Protein AF-M7AZ16-F1 (afdb_monomer_lite)

Secondary structure (DSSP, 8-state):
----------------------TT-----HHHHHHHTT-------------TTSSHHHHHHHHTTPPP--S-----S---------------------

Structure (mmCIF, N/CA/C/O backbone):
data_AF-M7AZ16-F1
#
_entry.id   AF-M7AZ16-F1
#
loop_
_atom_site.group_PDB
_atom_site.id
_atom_site.type_symbol
_atom_site.label_atom_id
_atom_site.label_alt_id
_atom_site.label_comp_id
_atom_site.label_asym_id
_atom_site.label_entity_id
_atom_site.label_seq_id
_atom_site.pdbx_PDB_ins_code
_atom_site.Cartn_x
_atom_site.Cartn_y
_atom_site.Cartn_z
_atom_site.occupancy
_atom_site.B_iso_or_equiv
_atom_site.auth_seq_id
_atom_site.auth_comp_id
_atom_site.auth_asym_id
_atom_site.auth_atom_id
_atom_site.pdbx_PDB_model_num
ATOM 1 N N . MET A 1 1 ? 12.196 -30.233 -54.770 1.00 41.22 1 MET A N 1
ATOM 2 C CA . MET A 1 1 ? 13.296 -30.862 -55.531 1.00 41.22 1 MET A CA 1
ATOM 3 C C . MET A 1 1 ? 14.533 -29.988 -55.406 1.00 41.22 1 MET A C 1
ATOM 5 O O . MET A 1 1 ? 14.401 -28.781 -55.263 1.00 41.22 1 MET A O 1
ATOM 9 N N . PHE A 1 2 ? 15.685 -30.642 -55.330 1.00 42.31 2 PHE A N 1
ATOM 10 C CA . PHE A 1 2 ? 16.985 -30.163 -54.868 1.00 42.31 2 PHE A CA 1
ATOM 11 C C . PHE A 1 2 ? 17.520 -28.902 -55.563 1.00 42.31 2 PHE A C 1
ATOM 13 O O . PHE A 1 2 ? 17.531 -28.832 -56.785 1.00 42.31 2 PHE A O 1
ATOM 20 N N . SER A 1 3 ? 18.118 -27.999 -54.782 1.00 37.72 3 SER A N 1
ATOM 21 C CA . SER A 1 3 ? 19.416 -27.428 -55.158 1.00 37.72 3 SER A CA 1
ATOM 22 C C . SER A 1 3 ? 20.190 -27.030 -53.902 1.00 37.72 3 SER A C 1
ATOM 24 O O . SER A 1 3 ? 20.072 -25.929 -53.368 1.00 37.72 3 SER A O 1
ATOM 26 N N . ALA A 1 4 ? 20.938 -28.004 -53.390 1.00 44.34 4 ALA A N 1
ATOM 27 C CA . ALA A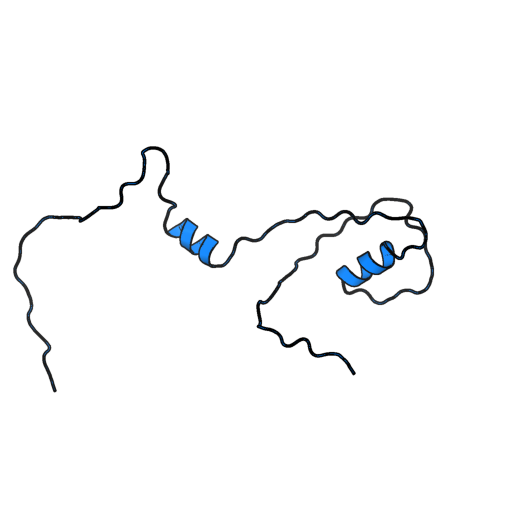 1 4 ? 22.137 -27.749 -52.616 1.00 44.34 4 ALA A CA 1
ATOM 28 C C . ALA A 1 4 ? 23.312 -27.607 -53.599 1.00 44.34 4 ALA A C 1
ATOM 30 O O . ALA A 1 4 ? 23.293 -28.201 -54.673 1.00 44.34 4 ALA A O 1
ATOM 31 N N . LEU A 1 5 ? 24.344 -26.891 -53.149 1.00 52.38 5 LEU A N 1
ATOM 32 C CA . LEU A 1 5 ? 25.644 -26.630 -53.779 1.00 52.38 5 LEU A CA 1
ATOM 33 C C . LEU A 1 5 ? 25.706 -25.490 -54.808 1.00 52.38 5 LEU A C 1
ATOM 35 O O . LEU A 1 5 ? 25.635 -25.691 -56.016 1.00 52.38 5 LEU A O 1
ATOM 39 N N . LYS A 1 6 ? 26.179 -24.337 -54.322 1.00 46.22 6 LYS A N 1
ATOM 40 C CA . LYS A 1 6 ? 27.414 -23.784 -54.887 1.00 46.22 6 LYS A CA 1
ATOM 41 C C . LYS A 1 6 ? 28.323 -23.269 -53.772 1.00 46.22 6 LYS A C 1
ATOM 43 O O . LYS A 1 6 ? 28.040 -22.286 -53.098 1.00 46.22 6 LYS A O 1
ATOM 48 N N . LYS A 1 7 ? 29.383 -24.040 -53.542 1.00 47.44 7 LYS A N 1
ATOM 49 C CA . LYS A 1 7 ? 30.529 -23.732 -52.689 1.00 47.44 7 LYS A CA 1
ATOM 50 C C . LYS A 1 7 ? 31.430 -22.717 -53.412 1.00 47.44 7 LYS A C 1
ATOM 52 O O . LYS A 1 7 ? 31.675 -22.896 -54.598 1.00 47.44 7 LYS A O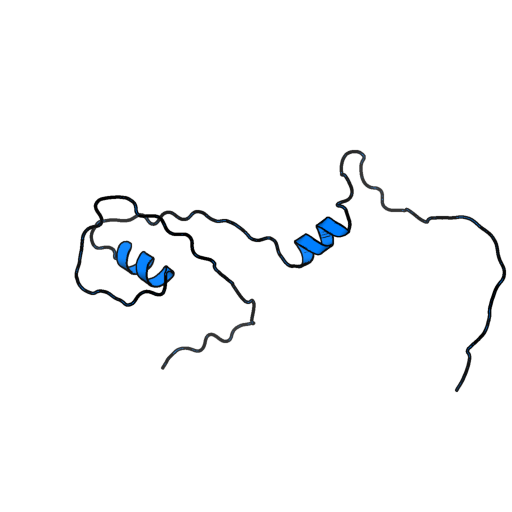 1
ATOM 57 N N . LEU A 1 8 ? 32.022 -21.827 -52.613 1.00 46.59 8 LEU A N 1
ATOM 58 C CA . LEU A 1 8 ? 33.367 -21.239 -52.736 1.00 46.59 8 LEU A CA 1
ATOM 59 C C . LEU A 1 8 ? 33.694 -20.236 -53.861 1.00 46.59 8 LEU A C 1
ATOM 61 O O . LEU A 1 8 ? 33.124 -20.270 -54.941 1.00 46.59 8 LEU A O 1
ATOM 65 N N . VAL A 1 9 ? 34.748 -19.452 -53.568 1.00 34.69 9 VAL A N 1
ATOM 66 C CA . VAL A 1 9 ? 35.321 -18.275 -54.261 1.00 34.69 9 VAL A CA 1
ATOM 67 C C . VAL A 1 9 ? 34.584 -17.002 -53.836 1.00 34.69 9 VAL A C 1
ATOM 69 O O . VAL A 1 9 ? 33.412 -16.854 -54.128 1.00 34.69 9 VAL A O 1
ATOM 72 N N . GLY A 1 10 ? 35.134 -16.062 -53.072 1.00 34.44 10 GLY A N 1
ATOM 73 C CA . GLY A 1 10 ? 36.503 -15.609 -52.827 1.00 34.44 10 GLY A CA 1
ATOM 74 C C . GLY A 1 10 ? 36.400 -14.119 -52.429 1.00 34.44 10 GLY A C 1
ATOM 75 O O . GLY A 1 10 ? 35.333 -13.532 -52.585 1.00 34.44 10 GLY A O 1
ATOM 76 N N . SER A 1 11 ? 37.491 -13.533 -51.930 1.00 36.81 11 SER A N 1
ATOM 77 C CA . SER A 1 11 ? 37.713 -12.088 -51.682 1.00 36.81 11 SER A CA 1
ATOM 78 C C . SER A 1 11 ? 36.854 -11.364 -50.626 1.00 36.81 11 SER A C 1
ATOM 80 O O . SER A 1 11 ? 35.727 -10.959 -50.869 1.00 36.81 11 SER A O 1
ATOM 82 N N . ASP A 1 12 ? 37.451 -11.227 -49.439 1.00 37.78 12 ASP A N 1
ATOM 83 C CA . ASP A 1 12 ? 37.869 -9.972 -48.787 1.00 37.78 12 ASP A CA 1
ATOM 84 C C . ASP A 1 12 ? 36.974 -8.703 -48.832 1.00 37.78 12 ASP A C 1
ATOM 86 O O . ASP A 1 12 ? 36.509 -8.266 -49.877 1.00 37.78 12 ASP A O 1
ATOM 90 N N . GLN A 1 13 ? 36.895 -8.058 -47.657 1.00 38.84 13 GLN A N 1
ATOM 91 C CA . GLN A 1 13 ? 36.440 -6.687 -47.350 1.00 38.84 13 GLN A CA 1
ATOM 92 C C . GLN A 1 13 ? 34.946 -6.327 -47.481 1.00 38.84 13 GLN A C 1
ATOM 94 O O . GLN A 1 13 ? 34.438 -6.024 -48.552 1.00 38.84 13 GLN A O 1
ATOM 99 N N . ALA A 1 14 ? 34.277 -6.212 -46.324 1.00 36.50 14 ALA A N 1
ATOM 100 C CA . ALA A 1 14 ? 33.744 -4.938 -45.802 1.00 36.50 14 ALA A CA 1
ATOM 101 C C . ALA A 1 14 ? 32.743 -5.198 -44.653 1.00 36.50 14 ALA A C 1
ATOM 103 O O . ALA A 1 14 ? 31.670 -5.760 -44.885 1.00 36.50 14 ALA A O 1
ATOM 104 N N . PRO A 1 15 ? 33.007 -4.769 -43.404 1.00 40.91 15 PRO A N 1
ATOM 105 C CA . PRO A 1 15 ? 31.939 -4.638 -42.429 1.00 40.91 15 PRO A CA 1
ATOM 106 C C . PRO A 1 15 ? 31.139 -3.380 -42.782 1.00 40.91 15 PRO A C 1
ATOM 108 O O . PRO A 1 15 ? 31.555 -2.267 -42.467 1.00 40.91 15 PRO A O 1
ATOM 111 N N . VAL A 1 16 ? 29.981 -3.556 -43.421 1.00 43.91 16 VAL A N 1
ATOM 112 C CA . VAL A 1 16 ? 28.964 -2.503 -43.550 1.00 43.91 16 VAL A CA 1
ATOM 113 C C . VAL A 1 16 ? 28.471 -2.165 -42.139 1.00 43.91 16 VAL A C 1
ATOM 115 O O . VAL A 1 16 ? 27.570 -2.798 -41.589 1.00 43.91 16 VAL A O 1
ATOM 118 N N . ARG A 1 17 ? 29.145 -1.203 -41.507 1.00 47.66 17 ARG A N 1
ATOM 119 C CA . ARG A 1 17 ? 28.768 -0.576 -40.240 1.00 47.66 17 ARG A CA 1
ATOM 120 C C . ARG A 1 17 ? 28.235 0.818 -40.535 1.00 47.66 17 ARG A C 1
ATOM 122 O O . ARG A 1 17 ? 28.870 1.800 -40.186 1.00 47.66 17 ARG A O 1
ATOM 129 N N . ASP A 1 18 ? 27.040 0.895 -41.103 1.00 48.31 18 ASP A N 1
ATOM 130 C CA . ASP A 1 18 ? 26.281 2.144 -41.099 1.00 48.31 18 ASP A CA 1
ATOM 131 C C . ASP A 1 18 ? 25.226 2.099 -40.004 1.00 48.31 18 ASP A C 1
ATOM 133 O O . ASP A 1 18 ? 24.053 1.795 -40.212 1.00 48.31 18 ASP A O 1
ATOM 137 N N . LYS A 1 19 ? 25.679 2.399 -38.786 1.00 48.88 19 LYS A N 1
ATOM 138 C CA . LYS A 1 19 ? 24.839 3.034 -37.773 1.00 48.88 19 LYS A CA 1
ATOM 139 C C . LYS A 1 19 ? 25.674 4.143 -37.153 1.00 48.88 19 LYS A C 1
ATOM 141 O O . LYS A 1 19 ? 26.535 3.877 -36.320 1.00 48.88 19 LYS A O 1
ATOM 146 N N . ASN A 1 20 ? 25.418 5.370 -37.602 1.00 49.44 20 ASN A N 1
ATOM 147 C CA . ASN A 1 20 ? 25.838 6.602 -36.946 1.00 49.44 20 ASN A CA 1
ATOM 148 C C . ASN A 1 20 ? 25.378 6.558 -35.481 1.00 49.44 20 ASN A C 1
ATOM 150 O O . ASN A 1 20 ? 24.216 6.822 -35.176 1.00 49.44 20 ASN A O 1
ATOM 154 N N . ILE A 1 21 ? 26.277 6.170 -34.580 1.00 52.31 21 ILE A N 1
ATOM 155 C CA . ILE A 1 21 ? 26.100 6.326 -33.140 1.00 52.31 21 ILE A CA 1
ATOM 156 C C . ILE A 1 21 ? 26.890 7.587 -32.774 1.00 52.31 21 ILE A C 1
ATOM 158 O O . ILE A 1 21 ? 28.103 7.601 -32.991 1.00 52.31 21 ILE A O 1
ATOM 162 N N . PRO A 1 22 ? 26.247 8.655 -32.268 1.00 46.97 22 PRO A N 1
ATOM 163 C CA . PRO A 1 22 ? 26.960 9.857 -31.855 1.00 46.97 22 PRO A CA 1
ATOM 164 C C . PRO A 1 22 ? 27.997 9.510 -30.780 1.00 46.97 22 PRO A C 1
ATOM 166 O O . PRO A 1 22 ? 27.726 8.741 -29.850 1.00 46.97 22 PRO A O 1
ATOM 169 N N . ALA A 1 23 ? 29.203 10.059 -30.941 1.00 49.75 23 ALA A N 1
ATOM 170 C CA . ALA A 1 23 ? 30.330 9.845 -30.044 1.00 49.75 23 ALA A CA 1
ATOM 171 C C . ALA A 1 23 ? 29.930 10.220 -28.607 1.00 49.75 23 ALA A C 1
ATOM 173 O O . ALA A 1 23 ? 29.661 11.379 -28.306 1.00 49.75 23 ALA A O 1
ATOM 174 N N . GLY A 1 24 ? 29.836 9.209 -27.743 1.00 53.22 24 GLY A N 1
ATOM 175 C CA . GLY A 1 24 ? 29.414 9.349 -26.346 1.00 53.22 24 GLY A CA 1
ATOM 176 C C . GLY A 1 24 ? 28.377 8.317 -25.902 1.00 53.22 24 GLY A C 1
ATOM 177 O O . GLY A 1 24 ? 28.311 8.000 -24.716 1.00 53.22 24 GLY A O 1
ATOM 178 N N . LEU A 1 25 ? 27.620 7.719 -26.829 1.00 52.50 25 LEU A N 1
ATOM 179 C CA . LEU A 1 25 ? 26.680 6.649 -26.498 1.00 52.50 25 LEU A CA 1
ATOM 180 C C . LEU A 1 25 ? 27.367 5.289 -26.682 1.00 52.50 25 LEU A C 1
ATOM 182 O O . LEU A 1 25 ? 27.422 4.751 -27.786 1.00 52.50 25 LEU A O 1
ATOM 186 N N . GLN A 1 26 ? 27.925 4.728 -25.605 1.00 62.62 26 GLN A N 1
ATOM 187 C CA . GLN A 1 26 ? 28.431 3.354 -25.637 1.00 62.62 26 GLN A CA 1
ATOM 188 C C . GLN A 1 26 ? 27.296 2.423 -26.078 1.00 62.62 26 GLN A C 1
ATOM 190 O O . GLN A 1 26 ? 26.287 2.285 -25.384 1.00 62.62 26 GLN A O 1
ATOM 195 N N . SER A 1 27 ? 27.444 1.796 -27.248 1.00 59.50 27 SER A N 1
ATOM 196 C CA . SER A 1 27 ? 26.492 0.802 -27.734 1.00 59.50 27 SER A CA 1
ATOM 197 C C . SER A 1 27 ? 26.356 -0.288 -26.673 1.00 59.50 27 SER A C 1
ATOM 199 O O . SER A 1 27 ? 27.328 -0.978 -26.363 1.00 59.50 27 SER A O 1
ATOM 201 N N . MET A 1 28 ? 25.167 -0.411 -26.083 1.00 60.97 28 MET A N 1
ATOM 202 C CA . MET A 1 28 ? 24.909 -1.335 -24.984 1.00 60.97 28 MET A CA 1
ATOM 203 C C . MET A 1 28 ? 25.348 -2.751 -25.373 1.00 60.97 28 MET A C 1
ATOM 205 O O . MET A 1 28 ? 24.879 -3.282 -26.379 1.00 60.97 28 MET A O 1
ATOM 209 N N . ASN A 1 29 ? 26.260 -3.349 -24.599 1.00 72.44 29 ASN A N 1
ATOM 210 C CA . ASN A 1 29 ? 26.824 -4.670 -24.882 1.00 72.44 29 ASN A CA 1
ATOM 211 C C . ASN A 1 29 ? 25.698 -5.709 -25.070 1.00 72.44 29 ASN A C 1
ATOM 213 O O . ASN A 1 29 ? 24.729 -5.732 -24.310 1.00 72.44 29 ASN A O 1
ATOM 217 N N . GLN A 1 30 ? 25.823 -6.588 -26.068 1.00 70.56 30 GLN A N 1
ATOM 218 C CA . GLN A 1 30 ? 24.818 -7.598 -26.417 1.00 70.56 30 GLN A CA 1
ATOM 219 C C . GLN A 1 30 ? 24.460 -8.524 -25.236 1.00 70.56 30 GLN A C 1
ATOM 221 O O . GLN A 1 30 ? 23.317 -8.970 -25.119 1.00 70.56 30 GLN A O 1
ATOM 226 N N . ALA A 1 31 ? 25.395 -8.766 -24.310 1.00 65.94 31 ALA A N 1
ATOM 227 C CA . ALA A 1 31 ? 25.128 -9.498 -23.070 1.00 65.94 31 ALA A CA 1
ATOM 228 C C . ALA A 1 31 ? 24.176 -8.737 -22.128 1.00 65.94 31 ALA A C 1
ATOM 23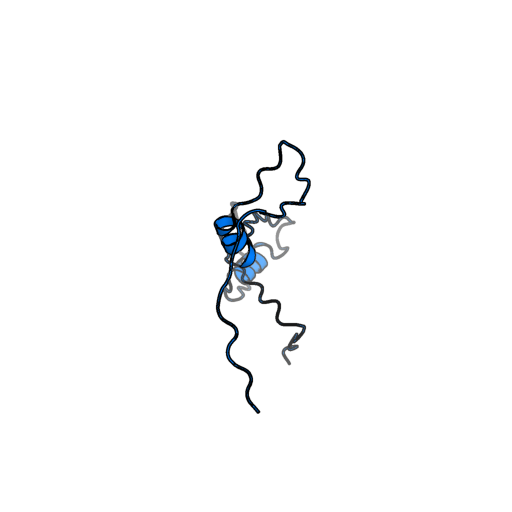0 O O . ALA A 1 31 ? 23.312 -9.340 -21.491 1.00 65.94 31 ALA A O 1
ATOM 231 N N . LEU A 1 32 ? 24.308 -7.411 -22.070 1.00 65.25 32 LEU A N 1
ATOM 232 C CA . LEU A 1 32 ? 23.487 -6.531 -21.248 1.00 65.25 32 LEU A CA 1
ATOM 233 C C . LEU A 1 32 ? 22.090 -6.345 -21.864 1.00 65.25 32 LEU A C 1
ATOM 235 O O . LEU A 1 32 ? 21.094 -6.448 -21.154 1.00 65.25 32 LEU A O 1
ATOM 239 N N . GLN A 1 33 ? 22.002 -6.231 -23.194 1.00 67.12 33 GLN A N 1
ATOM 240 C CA . GLN A 1 33 ? 20.723 -6.249 -23.916 1.00 67.12 33 GLN A CA 1
ATOM 241 C C . GLN A 1 33 ? 19.953 -7.557 -23.691 1.00 67.12 33 GLN A C 1
ATOM 243 O O . GLN A 1 33 ? 18.760 -7.518 -23.420 1.00 67.12 33 GLN A O 1
ATOM 248 N N . ARG A 1 34 ? 20.619 -8.722 -23.721 1.00 70.69 34 ARG A N 1
ATOM 249 C CA . ARG A 1 34 ? 19.971 -10.017 -23.424 1.00 70.69 34 ARG A CA 1
ATOM 250 C C . ARG A 1 34 ? 19.495 -10.131 -21.973 1.00 70.69 34 ARG A C 1
ATOM 252 O O . ARG A 1 34 ? 18.493 -10.795 -21.721 1.00 70.69 34 ARG A O 1
ATOM 259 N N . ARG A 1 35 ? 20.200 -9.505 -21.022 1.00 64.81 35 ARG A N 1
ATOM 260 C CA . ARG A 1 35 ? 19.778 -9.445 -19.610 1.00 64.81 35 ARG A CA 1
ATOM 261 C C . ARG A 1 35 ? 18.550 -8.555 -19.432 1.00 64.81 35 ARG A C 1
ATOM 263 O O . ARG A 1 35 ? 17.634 -8.950 -18.725 1.00 64.81 35 ARG A O 1
ATOM 270 N N . PHE A 1 36 ? 18.500 -7.421 -20.126 1.00 60.81 36 PHE A N 1
ATOM 271 C CA . PHE A 1 36 ? 17.365 -6.501 -20.073 1.00 60.81 36 PHE A CA 1
ATOM 272 C C . PHE A 1 36 ? 16.173 -6.918 -20.945 1.00 60.81 36 PHE A C 1
ATOM 274 O O . PHE A 1 36 ? 15.041 -6.569 -20.625 1.00 60.81 36 PHE A O 1
ATOM 281 N N . ALA A 1 37 ? 16.386 -7.735 -21.981 1.00 61.38 37 ALA A N 1
ATOM 282 C CA . ALA A 1 37 ? 15.324 -8.295 -22.821 1.00 61.38 37 ALA A CA 1
ATOM 283 C C . ALA A 1 37 ? 14.380 -9.241 -22.058 1.00 61.38 37 ALA A C 1
ATOM 285 O O . ALA A 1 37 ? 13.251 -9.455 -22.486 1.00 61.38 37 ALA A O 1
ATOM 286 N N . LYS A 1 38 ? 14.822 -9.791 -20.916 1.00 64.19 38 LYS A N 1
ATOM 287 C CA . LYS A 1 38 ? 13.984 -10.591 -20.004 1.00 64.19 38 LYS A CA 1
ATOM 288 C C . LYS A 1 38 ? 13.143 -9.735 -19.042 1.00 64.19 38 LYS A C 1
ATOM 290 O O . LYS A 1 38 ? 12.424 -10.292 -18.219 1.00 64.19 38 LYS A O 1
ATOM 295 N N . GLY A 1 39 ? 13.227 -8.409 -19.153 1.00 61.50 39 GLY A N 1
ATOM 296 C CA . GLY A 1 39 ? 12.634 -7.450 -18.229 1.00 61.50 39 GLY A CA 1
ATOM 297 C C . GLY A 1 39 ? 13.628 -6.986 -17.163 1.00 61.50 39 GLY A C 1
ATOM 298 O O . GLY A 1 39 ? 14.489 -7.738 -16.705 1.00 61.50 39 GLY A O 1
ATOM 299 N N . VAL A 1 40 ? 13.512 -5.718 -16.773 1.00 68.75 40 VAL A N 1
ATOM 300 C CA . VAL A 1 40 ? 14.198 -5.147 -15.608 1.00 68.75 40 VAL A CA 1
ATOM 301 C C . VAL A 1 40 ? 13.314 -5.376 -14.387 1.00 68.75 40 VAL A C 1
ATOM 303 O O . VAL A 1 40 ? 12.118 -5.097 -14.433 1.00 68.75 40 VAL A O 1
ATOM 306 N N . GLN A 1 41 ? 13.889 -5.857 -13.283 1.00 69.31 41 GLN A N 1
ATOM 307 C CA . GLN A 1 41 ? 13.182 -5.826 -12.005 1.00 69.31 41 GLN A CA 1
ATOM 308 C C . GLN A 1 41 ? 13.150 -4.391 -11.482 1.00 69.31 41 GLN A C 1
ATOM 310 O O . GLN A 1 41 ? 14.189 -3.806 -11.171 1.00 69.31 41 GLN A O 1
ATOM 315 N N . TYR A 1 42 ? 11.949 -3.824 -11.393 1.00 76.56 42 TYR A N 1
ATOM 316 C CA . TYR A 1 42 ? 11.736 -2.512 -10.801 1.00 76.56 42 TYR A CA 1
ATOM 317 C C . TYR A 1 42 ? 11.558 -2.657 -9.292 1.00 76.56 42 TYR A C 1
ATOM 319 O O . TYR A 1 42 ? 10.624 -3.303 -8.823 1.00 76.56 42 TYR A O 1
ATOM 327 N N . ASN A 1 43 ? 12.453 -2.031 -8.531 1.00 85.44 43 ASN A N 1
ATOM 328 C CA . ASN A 1 43 ? 12.321 -1.923 -7.085 1.00 85.44 43 ASN A CA 1
ATOM 329 C C . ASN A 1 43 ? 11.566 -0.637 -6.759 1.00 85.44 43 ASN A C 1
ATOM 331 O O . ASN A 1 43 ? 12.083 0.459 -6.971 1.00 85.44 43 ASN A O 1
ATOM 335 N N . MET A 1 44 ? 10.348 -0.773 -6.240 1.00 87.19 44 MET A N 1
ATOM 336 C CA . MET A 1 44 ? 9.541 0.358 -5.788 1.00 87.19 44 MET A CA 1
ATOM 337 C C . MET A 1 44 ? 9.439 0.359 -4.265 1.00 87.19 44 MET A C 1
ATOM 339 O O . MET A 1 44 ? 9.270 -0.688 -3.643 1.00 87.19 44 MET A O 1
ATOM 343 N N . LYS A 1 45 ? 9.511 1.551 -3.666 1.00 93.56 45 LYS A N 1
ATOM 344 C CA . LYS A 1 45 ? 9.192 1.772 -2.252 1.00 93.56 45 LYS A CA 1
ATOM 345 C C . LYS A 1 45 ? 7.873 2.530 -2.179 1.00 93.56 45 LYS A C 1
ATOM 347 O O . LYS A 1 45 ? 7.765 3.619 -2.732 1.00 93.56 45 LYS A O 1
ATOM 352 N N . ILE A 1 46 ? 6.883 1.947 -1.511 1.00 92.25 46 ILE A N 1
ATOM 353 C CA . ILE A 1 46 ? 5.541 2.519 -1.362 1.00 92.25 46 ILE A CA 1
ATOM 354 C C . ILE A 1 46 ? 5.312 2.820 0.119 1.00 92.25 46 ILE A C 1
ATOM 356 O O . ILE A 1 46 ? 5.651 2.006 0.976 1.00 92.25 46 ILE A O 1
ATOM 360 N N . VAL A 1 47 ? 4.729 3.983 0.416 1.00 95.38 47 VAL A N 1
ATOM 361 C CA . VAL A 1 47 ? 4.322 4.377 1.771 1.00 95.38 47 VAL A CA 1
ATOM 362 C C . VAL A 1 47 ? 2.806 4.543 1.794 1.00 95.38 47 VAL A C 1
ATOM 364 O O . VAL A 1 47 ? 2.258 5.342 1.040 1.00 95.38 47 VAL A O 1
ATOM 367 N N . ILE A 1 48 ? 2.129 3.803 2.671 1.00 94.50 48 ILE A N 1
ATOM 368 C CA . ILE A 1 48 ? 0.676 3.896 2.863 1.00 94.50 48 ILE A CA 1
ATOM 369 C C . ILE A 1 48 ? 0.401 4.961 3.929 1.00 94.50 48 ILE A C 1
ATOM 371 O O . ILE A 1 48 ? 0.811 4.809 5.080 1.00 94.50 48 ILE A O 1
ATOM 375 N N . ARG A 1 49 ? -0.297 6.040 3.561 1.00 94.25 49 ARG A N 1
ATOM 376 C CA . ARG A 1 49 ? -0.684 7.132 4.474 1.00 94.25 49 ARG A CA 1
ATOM 377 C C . ARG A 1 49 ? -2.201 7.298 4.522 1.00 94.25 49 ARG A C 1
ATOM 379 O O . ARG A 1 49 ? -2.890 6.911 3.588 1.00 94.25 49 ARG A O 1
ATOM 386 N N . GLY A 1 50 ? -2.700 7.865 5.619 1.00 93.75 50 GLY A N 1
ATOM 387 C CA . GLY A 1 50 ? -4.127 8.104 5.854 1.00 93.75 50 GLY A CA 1
ATOM 388 C C . GLY A 1 50 ? -4.482 8.110 7.343 1.00 93.75 50 GLY A C 1
ATOM 389 O O . GLY A 1 50 ? -3.683 7.676 8.182 1.00 93.75 50 GLY A O 1
ATOM 390 N N . ASP A 1 51 ? -5.694 8.555 7.664 1.00 94.19 51 ASP A N 1
ATOM 391 C CA . ASP A 1 51 ? -6.174 8.749 9.039 1.00 94.19 51 ASP A CA 1
ATOM 392 C C . ASP A 1 51 ? -6.295 7.447 9.832 1.00 94.19 51 ASP A C 1
ATOM 394 O O . ASP A 1 51 ? -6.228 6.344 9.281 1.00 94.19 51 ASP A O 1
ATOM 398 N N . ARG A 1 52 ? -6.453 7.538 11.154 1.00 90.81 52 ARG A N 1
ATOM 399 C CA . ARG A 1 52 ? -6.727 6.358 11.993 1.00 90.81 52 ARG A CA 1
ATOM 400 C C . ARG A 1 52 ? -8.007 5.658 11.514 1.00 90.81 52 ARG A C 1
ATOM 402 O O . ARG A 1 52 ? -8.892 6.295 10.960 1.00 90.81 52 ARG A O 1
ATOM 409 N N . ASN A 1 53 ? -8.074 4.340 11.687 1.00 90.25 53 ASN A N 1
ATOM 410 C CA . ASN A 1 53 ? -9.232 3.510 11.315 1.00 90.25 53 ASN A CA 1
ATOM 411 C C . ASN A 1 53 ? -9.566 3.442 9.806 1.00 90.25 53 ASN A C 1
ATOM 413 O O . ASN A 1 53 ? -10.612 2.929 9.438 1.00 90.25 53 ASN A O 1
ATOM 417 N N . THR A 1 54 ? -8.671 3.876 8.911 1.00 94.06 54 THR A N 1
ATOM 418 C CA . THR A 1 54 ? -8.866 3.795 7.442 1.00 94.06 54 THR A CA 1
ATOM 419 C C . THR A 1 54 ? -8.419 2.468 6.809 1.00 94.06 54 THR A C 1
ATOM 421 O O . THR A 1 54 ? -8.369 2.345 5.590 1.00 94.06 54 THR A O 1
ATOM 424 N N . GLY A 1 55 ? -8.039 1.465 7.611 1.00 92.31 55 GLY A N 1
ATOM 425 C CA . GLY A 1 55 ? -7.674 0.135 7.097 1.00 92.31 55 GLY A CA 1
ATOM 426 C C . GLY A 1 55 ? -6.273 0.012 6.478 1.00 92.31 55 GLY A C 1
ATOM 427 O O . GLY A 1 55 ? -6.000 -0.961 5.783 1.00 92.31 55 GLY A O 1
ATOM 428 N N . LYS A 1 56 ? -5.347 0.946 6.741 1.00 95.94 56 LYS A N 1
ATOM 429 C CA . LYS A 1 56 ? -3.952 0.886 6.237 1.00 95.94 56 LYS A CA 1
ATOM 430 C C . LYS A 1 56 ? -3.248 -0.436 6.564 1.00 95.94 56 LYS A C 1
ATOM 432 O O . LYS A 1 56 ? -2.624 -1.038 5.696 1.00 95.94 56 LYS A O 1
ATOM 437 N N . THR A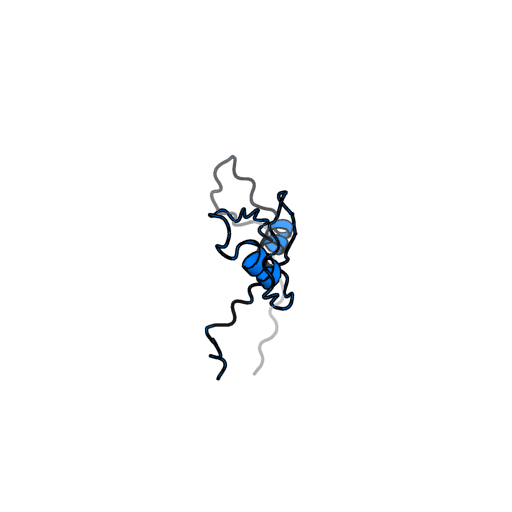 1 57 ? -3.371 -0.892 7.809 1.00 94.62 57 THR A N 1
ATOM 438 C CA . THR A 1 57 ? -2.779 -2.147 8.299 1.00 94.62 57 THR A CA 1
ATOM 439 C C . THR A 1 57 ? -3.469 -3.367 7.688 1.00 94.62 57 THR A C 1
ATOM 441 O O . THR A 1 57 ? -2.827 -4.359 7.353 1.00 94.62 57 THR A O 1
ATOM 444 N N . THR A 1 58 ? -4.771 -3.273 7.432 1.00 94.94 58 THR A N 1
ATOM 445 C CA . THR A 1 58 ? -5.527 -4.302 6.713 1.00 94.94 58 THR A CA 1
ATOM 446 C C . THR A 1 58 ? -5.070 -4.421 5.257 1.00 94.94 58 THR A C 1
ATOM 448 O O . THR A 1 58 ? -4.784 -5.523 4.790 1.00 94.94 58 THR A O 1
ATOM 451 N N . LEU A 1 59 ? -4.934 -3.294 4.547 1.00 94.31 59 LEU A N 1
ATOM 452 C CA . LEU A 1 59 ? -4.422 -3.255 3.174 1.00 94.31 59 LEU A CA 1
ATOM 453 C C . LEU A 1 59 ? -2.998 -3.807 3.106 1.00 94.31 59 LEU A C 1
ATOM 455 O O . LEU A 1 59 ? -2.700 -4.642 2.255 1.00 94.31 59 LEU A O 1
ATOM 459 N N . TRP A 1 60 ? -2.140 -3.396 4.040 1.00 93.44 60 TRP A N 1
ATOM 460 C CA . TRP A 1 60 ? -0.808 -3.964 4.210 1.00 93.44 60 TRP A CA 1
ATOM 461 C C . TRP A 1 60 ? -0.861 -5.490 4.273 1.00 93.44 60 TRP A C 1
ATOM 463 O O . TRP A 1 60 ? -0.179 -6.171 3.504 1.00 93.44 60 TRP A O 1
ATOM 473 N N . HIS A 1 61 ? -1.644 -6.051 5.197 1.00 94.06 61 HIS A N 1
ATOM 474 C CA . HIS A 1 61 ? -1.745 -7.498 5.373 1.00 94.06 61 HIS A CA 1
ATOM 475 C C . HIS A 1 61 ? -2.266 -8.194 4.118 1.00 94.06 61 HIS A C 1
ATOM 477 O O . HIS A 1 61 ? -1.743 -9.248 3.746 1.00 94.06 61 HIS A O 1
ATOM 483 N N . ARG A 1 62 ? -3.215 -7.575 3.411 1.00 93.06 62 ARG A N 1
ATOM 484 C CA . ARG A 1 62 ? -3.733 -8.100 2.148 1.00 93.06 62 ARG A CA 1
ATOM 485 C C . ARG A 1 62 ? -2.667 -8.145 1.056 1.00 93.06 62 ARG A C 1
ATOM 487 O O . ARG A 1 62 ? -2.576 -9.159 0.369 1.00 93.06 62 ARG A O 1
ATOM 494 N N . LEU A 1 63 ? -1.830 -7.112 0.936 1.00 92.50 63 LEU A N 1
ATOM 495 C CA . LEU A 1 63 ? -0.707 -7.090 -0.012 1.00 92.50 63 LEU A CA 1
ATOM 496 C C . LEU A 1 63 ? 0.329 -8.188 0.286 1.00 92.50 63 LEU A C 1
ATOM 498 O O . LEU A 1 63 ? 0.956 -8.708 -0.631 1.00 92.50 63 LEU A O 1
ATOM 502 N N . GLN A 1 64 ? 0.477 -8.580 1.553 1.00 92.06 64 GLN A N 1
ATOM 503 C CA . GLN A 1 64 ? 1.307 -9.720 1.962 1.00 92.06 64 GLN A CA 1
ATOM 504 C C . GLN A 1 64 ? 0.632 -11.089 1.748 1.00 92.06 64 GLN A C 1
ATOM 506 O O . GLN A 1 64 ? 1.279 -12.112 1.958 1.00 92.06 64 GLN A O 1
ATOM 511 N N . GLY A 1 65 ? -0.658 -11.134 1.396 1.00 91.19 65 GLY A N 1
ATOM 512 C CA . GLY A 1 65 ? -1.435 -12.374 1.295 1.00 91.19 65 GLY A CA 1
ATOM 513 C C . GLY A 1 65 ? -1.910 -12.947 2.638 1.00 91.19 65 GLY A C 1
ATOM 514 O O . GLY A 1 65 ? -2.319 -14.106 2.697 1.00 91.19 65 GLY A O 1
ATOM 515 N N . LYS A 1 66 ? -1.871 -12.168 3.726 1.00 92.81 66 LYS A N 1
ATOM 516 C CA . LYS A 1 66 ? -2.409 -12.586 5.031 1.00 92.81 66 LYS A CA 1
ATOM 517 C C . LYS A 1 66 ? -3.942 -12.564 5.028 1.00 92.81 66 LYS A C 1
ATOM 519 O O . LYS A 1 66 ? -4.573 -11.873 4.224 1.00 92.81 66 LYS A O 1
ATOM 524 N N . LYS A 1 67 ? -4.540 -13.329 5.947 1.00 92.19 67 LYS A N 1
ATOM 525 C CA . LYS A 1 67 ? -5.992 -13.327 6.181 1.00 92.19 67 LYS A CA 1
ATOM 526 C C . LYS A 1 67 ? -6.453 -11.964 6.703 1.00 92.19 67 LYS A C 1
ATOM 528 O O . LYS A 1 67 ? -5.675 -11.223 7.301 1.00 92.19 67 LYS A O 1
ATOM 533 N N . PHE A 1 68 ? -7.726 -11.658 6.471 1.00 93.38 68 PHE A N 1
ATOM 534 C CA . PHE A 1 68 ? -8.371 -10.490 7.055 1.00 93.38 68 PHE A CA 1
ATOM 535 C C . PHE A 1 68 ? -8.495 -10.663 8.575 1.00 93.38 68 PHE A C 1
ATOM 537 O O . PHE A 1 68 ? -8.828 -11.748 9.049 1.00 93.38 68 PHE A O 1
ATOM 544 N N . VAL A 1 69 ? -8.206 -9.591 9.310 1.00 91.06 69 VAL A N 1
ATOM 545 C CA . VAL A 1 69 ? -8.361 -9.492 10.763 1.00 91.06 69 VAL A CA 1
ATOM 546 C C . VAL A 1 69 ? -9.319 -8.334 11.010 1.00 91.06 69 VAL A C 1
ATOM 548 O O . VAL A 1 69 ? -9.050 -7.220 10.563 1.00 91.06 69 VAL A O 1
ATOM 551 N N . GLU A 1 70 ? -10.445 -8.622 11.657 1.00 90.44 70 GLU A N 1
ATOM 552 C CA . GLU A 1 70 ? -11.499 -7.637 11.930 1.00 90.44 70 GLU A CA 1
ATOM 553 C C . GLU A 1 70 ? -11.155 -6.736 13.122 1.00 90.44 70 GLU A C 1
ATOM 555 O O . GLU A 1 70 ? -11.512 -5.560 13.146 1.00 90.44 70 GLU A O 1
ATOM 560 N N . GLU A 1 71 ? -10.416 -7.272 14.093 1.00 93.19 71 GLU A N 1
ATOM 561 C CA . GLU A 1 71 ? -9.998 -6.535 15.279 1.00 93.19 71 GLU A CA 1
ATOM 562 C C . GLU A 1 71 ? -9.102 -5.343 14.913 1.00 93.19 71 GLU A C 1
ATOM 564 O O . GLU A 1 71 ? -8.069 -5.478 14.247 1.00 93.19 71 GLU A O 1
ATOM 569 N N . TYR A 1 72 ? -9.487 -4.155 15.386 1.00 90.88 72 TYR A N 1
ATOM 570 C CA . TYR A 1 72 ? -8.695 -2.952 15.188 1.00 90.88 72 TYR A CA 1
ATOM 571 C C . TYR A 1 72 ? -7.567 -2.860 16.216 1.00 90.88 72 TYR A C 1
ATOM 573 O O . TYR A 1 72 ? -7.782 -2.509 17.376 1.00 90.88 72 TYR A O 1
ATOM 581 N N . ILE A 1 73 ? -6.342 -3.088 15.745 1.00 90.31 73 ILE A N 1
ATOM 582 C CA . ILE A 1 73 ? -5.122 -2.879 16.524 1.00 90.31 73 ILE A CA 1
ATOM 583 C C . ILE A 1 73 ? -4.362 -1.681 15.930 1.00 90.31 73 ILE A C 1
ATOM 585 O O . ILE A 1 73 ? -3.897 -1.753 14.786 1.00 90.31 73 ILE A O 1
ATOM 589 N N . PRO A 1 74 ? -4.219 -0.559 16.665 1.00 90.44 74 PRO A N 1
ATOM 590 C CA . PRO A 1 74 ? -3.515 0.612 16.164 1.00 90.44 74 PRO A CA 1
ATOM 591 C C . PRO A 1 74 ? -2.031 0.305 15.955 1.00 90.44 74 PRO A C 1
ATOM 593 O O . PRO A 1 74 ? -1.343 -0.239 16.816 1.00 90.44 74 PRO A O 1
ATOM 596 N N . THR A 1 75 ? -1.514 0.706 14.800 1.00 90.19 75 THR A N 1
ATOM 597 C CA . THR A 1 75 ? -0.095 0.573 14.474 1.00 90.19 75 THR A CA 1
ATOM 598 C C . THR A 1 75 ? 0.671 1.768 15.046 1.00 90.19 75 THR A C 1
ATOM 600 O O . THR A 1 75 ? 0.479 2.892 14.584 1.00 90.19 75 THR A O 1
ATOM 603 N N . GLN A 1 76 ? 1.492 1.531 16.076 1.00 89.38 76 GLN A N 1
ATOM 604 C CA . GLN A 1 76 ? 2.245 2.584 16.777 1.0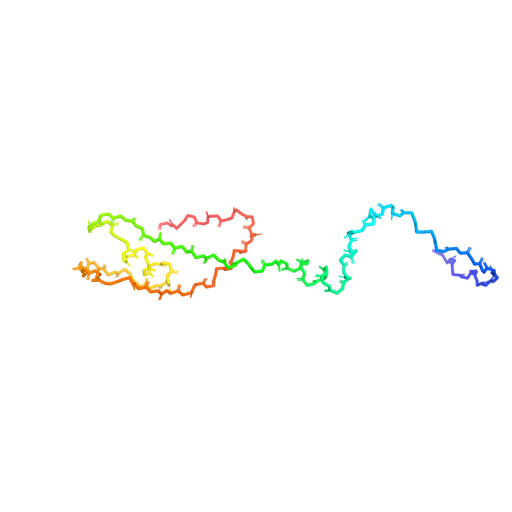0 89.38 76 GLN A CA 1
ATOM 605 C C . GLN A 1 76 ? 3.403 3.136 15.933 1.00 89.38 76 GLN A C 1
ATOM 607 O O . GLN A 1 76 ? 3.635 4.341 15.916 1.00 89.38 76 GLN A O 1
ATOM 612 N N . GLU A 1 77 ? 4.086 2.260 15.195 1.00 90.19 77 GLU A N 1
ATOM 613 C CA . GLU A 1 77 ? 5.280 2.589 14.414 1.00 90.19 77 GLU A CA 1
ATOM 614 C C . GLU A 1 77 ? 5.155 2.124 12.966 1.00 90.19 77 GLU A C 1
ATOM 616 O O . GLU A 1 77 ? 4.410 1.194 12.649 1.00 90.19 77 GLU A O 1
ATOM 621 N N . ILE A 1 78 ? 5.917 2.754 12.070 1.00 90.31 78 ILE A N 1
ATOM 622 C CA . ILE A 1 78 ? 5.976 2.320 10.678 1.00 90.31 78 ILE A CA 1
ATOM 623 C C . ILE A 1 78 ? 6.543 0.899 10.606 1.00 90.31 78 ILE A C 1
ATOM 625 O O . ILE A 1 78 ? 7.673 0.627 10.997 1.00 90.31 78 ILE A O 1
ATOM 629 N N . GLN A 1 79 ? 5.743 -0.025 10.090 1.00 91.38 79 GLN A N 1
ATOM 630 C CA . GLN A 1 79 ? 6.228 -1.356 9.749 1.00 91.38 79 GLN A CA 1
ATOM 631 C C . GLN A 1 79 ? 6.929 -1.281 8.382 1.00 91.38 79 GLN A C 1
ATOM 633 O O . GLN A 1 79 ? 6.798 -0.280 7.673 1.00 91.38 79 GLN A O 1
ATOM 638 N N . VAL A 1 80 ? 7.665 -2.320 7.972 1.00 93.75 80 VAL A N 1
ATOM 639 C CA . VAL A 1 80 ? 8.249 -2.422 6.618 1.00 93.75 80 VAL A CA 1
ATOM 640 C C . VAL A 1 80 ? 8.137 -3.858 6.113 1.00 93.75 80 VAL A C 1
ATOM 642 O O . VAL A 1 80 ? 8.282 -4.815 6.870 1.00 93.75 80 VAL A O 1
ATOM 645 N N . THR A 1 81 ? 7.858 -4.030 4.822 1.00 92.56 81 THR A N 1
ATOM 646 C CA . THR A 1 81 ? 7.851 -5.344 4.174 1.00 92.56 81 THR A CA 1
ATOM 647 C C . THR A 1 81 ? 8.297 -5.227 2.721 1.00 92.56 81 THR A C 1
ATOM 649 O O . THR A 1 81 ? 8.074 -4.199 2.087 1.00 92.56 81 THR A O 1
ATOM 652 N N . SER A 1 82 ? 8.938 -6.273 2.203 1.00 92.25 82 SER A N 1
ATOM 653 C CA . SER A 1 82 ? 9.320 -6.374 0.793 1.00 92.25 82 SER A CA 1
ATOM 654 C C . SER A 1 82 ? 8.447 -7.423 0.124 1.00 92.25 82 SER A C 1
ATOM 656 O O . SER A 1 82 ? 8.418 -8.572 0.561 1.00 92.25 82 SER A O 1
ATOM 658 N N . ILE A 1 83 ? 7.725 -7.023 -0.919 1.00 89.12 83 ILE A N 1
ATOM 659 C CA . ILE A 1 83 ? 6.792 -7.889 -1.640 1.00 89.12 83 ILE A CA 1
ATOM 660 C C . ILE A 1 83 ? 7.300 -8.040 -3.069 1.00 89.12 83 ILE A C 1
ATOM 662 O O . ILE A 1 83 ? 7.477 -7.055 -3.782 1.00 89.12 83 ILE A O 1
ATOM 666 N N . HIS A 1 84 ? 7.522 -9.286 -3.484 1.00 87.50 84 HIS A N 1
ATOM 667 C CA . HIS A 1 84 ? 7.869 -9.601 -4.864 1.00 87.50 84 HIS A CA 1
ATOM 668 C C . HIS A 1 84 ? 6.588 -9.682 -5.686 1.00 87.50 84 HIS A C 1
ATOM 670 O O . HIS A 1 84 ? 5.841 -10.656 -5.597 1.00 87.50 84 HIS A O 1
ATOM 676 N N . TRP A 1 85 ? 6.330 -8.650 -6.485 1.00 83.62 85 TRP A N 1
ATOM 677 C CA . TRP A 1 85 ? 5.167 -8.610 -7.358 1.00 83.62 85 TRP A CA 1
ATOM 678 C C . TRP A 1 85 ? 5.533 -9.099 -8.757 1.00 83.62 85 TRP A C 1
ATOM 680 O O . TRP A 1 85 ? 6.265 -8.436 -9.490 1.00 83.62 85 TRP A O 1
ATOM 690 N N . ASN A 1 86 ? 5.007 -10.260 -9.141 1.00 80.06 86 ASN A N 1
ATOM 691 C CA . ASN A 1 86 ? 5.151 -10.779 -10.496 1.00 80.06 86 ASN A CA 1
ATOM 692 C C . ASN A 1 86 ? 3.867 -10.492 -11.272 1.00 80.06 86 ASN A C 1
ATOM 694 O O . ASN A 1 86 ? 2.920 -11.275 -11.219 1.00 80.06 86 ASN A O 1
ATOM 698 N N . TYR A 1 87 ? 3.832 -9.376 -12.001 1.00 66.94 87 TYR A N 1
ATOM 699 C CA . TYR A 1 87 ? 2.743 -9.125 -12.939 1.00 66.94 87 TYR A CA 1
ATOM 700 C C . TYR A 1 87 ? 2.981 -9.953 -14.203 1.00 66.94 87 TYR A C 1
ATOM 702 O O . TYR A 1 87 ? 3.833 -9.626 -15.031 1.00 66.94 87 TYR A O 1
ATOM 710 N N . LYS A 1 88 ? 2.256 -11.065 -14.342 1.00 63.72 88 LYS A N 1
ATOM 711 C CA . LYS A 1 88 ? 2.165 -11.752 -15.628 1.00 63.72 88 LYS A CA 1
ATOM 712 C C . LYS A 1 88 ? 1.182 -10.947 -16.469 1.00 63.72 88 LYS A C 1
ATOM 714 O O . LYS A 1 88 ? -0.001 -10.947 -16.157 1.00 63.72 88 LYS A O 1
ATOM 719 N N . MET A 1 89 ? 1.670 -10.294 -17.523 1.00 51.62 89 MET A N 1
ATOM 720 C CA . MET A 1 89 ? 0.853 -9.765 -18.624 1.00 51.62 89 MET A CA 1
ATOM 721 C C . MET A 1 89 ? 0.190 -10.942 -19.369 1.00 51.62 89 MET A C 1
ATOM 723 O O . MET A 1 89 ? 0.524 -11.235 -20.513 1.00 51.62 89 MET A O 1
ATOM 727 N N . LYS A 1 90 ? -0.666 -11.712 -18.694 1.00 48.91 90 LYS A N 1
ATOM 728 C CA . LYS A 1 90 ? -1.683 -12.504 -19.373 1.00 48.91 90 LYS A CA 1
ATOM 729 C C . LYS A 1 90 ? -2.830 -11.533 -19.599 1.00 48.91 90 LYS A C 1
ATOM 731 O O . LYS A 1 90 ? -3.386 -11.028 -18.632 1.00 48.91 90 LYS A O 1
ATOM 736 N N . THR A 1 91 ? -3.071 -11.224 -20.862 1.00 44.66 91 THR A N 1
ATOM 737 C CA . THR A 1 91 ? -4.228 -10.492 -21.364 1.00 44.66 91 THR A CA 1
ATOM 738 C C . THR A 1 91 ? -5.489 -10.927 -20.612 1.00 44.66 91 THR A C 1
ATOM 740 O O . THR A 1 91 ? -5.839 -12.098 -20.650 1.00 44.66 91 THR A O 1
ATOM 743 N N . ASP A 1 92 ? -6.075 -9.995 -19.865 1.00 47.44 92 ASP A N 1
ATOM 744 C CA . ASP A 1 92 ? -7.506 -9.833 -19.590 1.00 47.44 92 ASP A CA 1
ATOM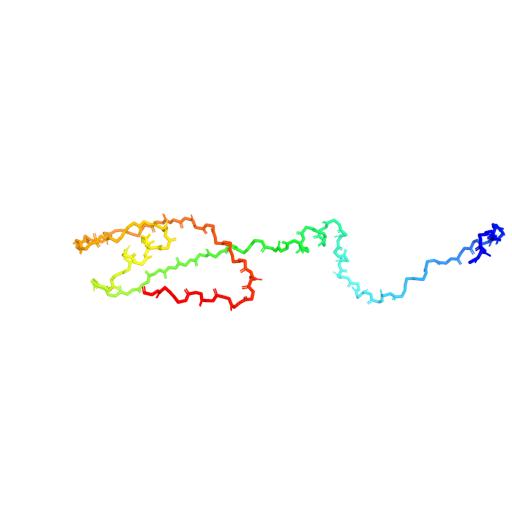 745 C C . ASP A 1 92 ? -8.393 -11.067 -19.352 1.00 47.44 92 ASP A C 1
ATOM 747 O O . ASP A 1 92 ? -9.485 -11.137 -19.901 1.00 47.44 92 ASP A O 1
ATOM 751 N N . ASP A 1 93 ? -8.023 -11.949 -18.425 1.00 48.66 93 ASP A N 1
ATOM 752 C CA . ASP A 1 93 ? -9.012 -12.799 -17.747 1.00 48.66 93 ASP A CA 1
ATOM 753 C C . ASP A 1 93 ? -9.126 -12.345 -16.286 1.00 48.66 93 ASP A C 1
ATOM 755 O O . ASP A 1 93 ? -8.589 -12.954 -15.356 1.00 48.66 93 ASP A O 1
ATOM 759 N N . ILE A 1 94 ? -9.800 -11.208 -16.080 1.00 54.59 94 ILE A N 1
ATOM 760 C CA . ILE A 1 94 ? -10.386 -10.880 -14.778 1.00 54.59 94 ILE A CA 1
ATOM 761 C C . ILE A 1 94 ? -11.530 -11.878 -14.591 1.00 54.59 94 ILE A C 1
ATOM 763 O O . ILE A 1 94 ? -12.674 -11.603 -14.946 1.00 54.59 94 ILE A O 1
ATOM 767 N N . GLU A 1 95 ? -11.219 -13.063 -14.064 1.00 53.66 95 GLU A N 1
ATOM 768 C CA . GLU A 1 95 ? -12.239 -13.916 -13.465 1.00 53.66 95 GLU A CA 1
ATOM 769 C C . GLU A 1 95 ? -12.811 -13.149 -12.270 1.00 53.66 95 GLU A C 1
ATOM 771 O O . GLU A 1 95 ? -12.228 -13.076 -11.185 1.00 53.66 95 GLU A O 1
ATOM 776 N N . LEU A 1 96 ? -13.948 -12.502 -12.515 1.00 46.03 96 LEU A N 1
ATOM 777 C CA . LEU A 1 96 ? -14.855 -12.061 -11.474 1.00 46.03 96 LEU A CA 1
ATOM 778 C C . LEU A 1 96 ? -15.199 -13.298 -10.641 1.00 46.03 96 LEU A C 1
ATOM 780 O O . LEU A 1 96 ? -15.821 -14.235 -11.138 1.00 46.03 96 LEU A O 1
ATOM 784 N N . CYS A 1 97 ? -14.749 -13.313 -9.387 1.00 38.53 97 CYS A N 1
ATOM 785 C CA . CYS A 1 97 ? -15.193 -14.311 -8.424 1.00 38.53 97 CYS A CA 1
ATOM 786 C C . CYS A 1 97 ? -16.727 -14.204 -8.268 1.00 38.53 97 CYS A C 1
ATOM 788 O O . CYS A 1 97 ? -17.209 -13.076 -8.123 1.00 38.53 97 CYS A O 1
ATOM 790 N N . PRO A 1 98 ? -17.470 -15.326 -8.297 1.00 46.75 98 PRO A N 1
ATOM 791 C CA . PRO A 1 98 ? -18.898 -15.360 -7.981 1.00 46.75 98 PRO A CA 1
ATOM 792 C C . PRO A 1 98 ? -19.186 -15.044 -6.507 1.00 46.75 98 PRO A C 1
ATOM 794 O O . PRO A 1 98 ? -18.287 -15.259 -5.658 1.00 46.75 98 PRO A O 1
#

Foldseek 3Di:
DDDDDDDDDDDDDDDPPPDPDDPPDDPPDPVRVVVCVVPDDDDDDDDDDDDAPPCSVVVVCVLVVHDGDPDDDDDPDDDDDDHDDDDDPPPDPPPPDD

Sequence (98 aa):
MFSALKKLVGSDQAPVRDKNIPAGLQSMNQALQRRFAKGVQYNMKIVIRGDRNTGKTTLWHRLQGKKFVEEYIPTQEIQVTSIHWNYKMKTDDIELCP

Organism: Chelonia mydas (NCBI:txid8469)

InterPro domains:
  IPR027417 P-loop containing nucleoside triphosphate hydrolase [G3DSA:3.40.50.300] (35-97)
  IPR027417 P-loop containing nucleoside triphosphate hydrolase [SSF52540] (41-88)
  IPR040385 Rab-like protein 6 [PTHR14932] (1-94)

pLDDT: mean 70.14, std 21.13, range [34.44, 95.94]

Radius of gyration: 27.98 Å; chains: 1; bounding box: 57×41×72 Å